Protein AF-A0A356TES7-F1 (afdb_monomer_lite)

Sequence (127 aa):
MKHFSFLALSSLALALSVGCSAAPGTGDRDSGPVDPVDAFVPMSDAGPGDACGNGLDDDMDMRVDEDCTCSRGDRQRCWPGDPALAGIGACGWGTQDFVESGEFGVWDRCILFGQPAEEICDGVDND

Radius of gyration: 27.54 Å; chains: 1; bounding box: 99×50×31 Å

pLDDT: mean 76.67, std 18.23, range [39.06, 97.88]

Secondary structure (DSSP, 8-state):
-----------------------------------TTTS-------SSPP-TTS-B-SS-SS-SSTT-EE-TT-EEEEB-S-TTTTTBTTB--EEEEEEEETTEEEE---BSTTPPPPP--SSS---

Foldseek 3Di:
DDDDDDDDDDDDPPPPPPPPPPDPPPPPPVPPPPPVVNPDPPLDQPDPAADAPPQEGPSLPQAGRPPDFDDAFDKHWHASDDPVCECPFLQDTFMWGWDDDPPTTDTDHTPPGSAQDPDPVPVGRRD

Structure (mmCIF, N/CA/C/O backbone):
data_AF-A0A356TES7-F1
#
_entry.id   AF-A0A356TES7-F1
#
loop_
_atom_site.group_PDB
_atom_site.id
_atom_site.type_symbol
_atom_site.label_atom_id
_atom_site.label_alt_id
_atom_site.label_comp_id
_atom_site.label_asym_id
_atom_site.label_entity_id
_atom_site.label_seq_id
_atom_site.pdbx_PDB_ins_code
_atom_site.Cartn_x
_atom_site.Cartn_y
_atom_site.Cartn_z
_atom_site.occupancy
_atom_site.B_iso_or_equiv
_atom_site.auth_seq_id
_atom_site.auth_comp_id
_atom_site.auth_asym_id
_atom_site.auth_atom_id
_atom_site.pdbx_PDB_model_num
ATOM 1 N N . MET A 1 1 ? -86.465 -21.111 -3.610 1.00 39.06 1 MET A N 1
ATOM 2 C CA . MET A 1 1 ? -85.561 -22.026 -2.885 1.00 39.06 1 MET A CA 1
ATOM 3 C C . MET A 1 1 ? -84.198 -21.355 -2.800 1.00 39.06 1 MET A C 1
ATOM 5 O O . MET A 1 1 ? -83.619 -21.196 -3.856 1.00 39.06 1 MET A O 1
ATOM 9 N N . LYS A 1 2 ? -83.782 -20.961 -1.578 1.00 40.78 2 LYS A N 1
ATOM 10 C CA . LYS A 1 2 ? -82.400 -20.899 -1.035 1.00 40.78 2 LYS A CA 1
ATOM 11 C C . LYS A 1 2 ? -81.350 -20.077 -1.846 1.00 40.78 2 LYS A C 1
ATOM 13 O O . LYS A 1 2 ? -81.157 -20.375 -3.007 1.00 40.78 2 LYS A O 1
ATOM 18 N N . HIS A 1 3 ? -80.592 -19.076 -1.381 1.00 42.69 3 HIS A N 1
ATOM 19 C CA . HIS A 1 3 ? -80.050 -18.611 -0.086 1.00 42.69 3 HIS A CA 1
ATOM 20 C C . HIS A 1 3 ? -79.679 -17.096 -0.235 1.00 42.69 3 HIS A C 1
ATOM 22 O O . HIS A 1 3 ? -79.369 -16.689 -1.350 1.00 42.69 3 HIS A O 1
ATOM 28 N N . PHE A 1 4 ? -79.924 -16.192 0.739 1.00 51.69 4 PHE A N 1
ATOM 29 C CA . PHE A 1 4 ? -78.977 -15.616 1.748 1.00 51.69 4 PHE A CA 1
ATOM 30 C C . PHE A 1 4 ? -77.574 -15.270 1.186 1.00 51.69 4 PHE A C 1
ATOM 32 O O . PHE A 1 4 ? -77.004 -16.113 0.513 1.00 51.69 4 PHE A O 1
ATOM 39 N N . SER A 1 5 ? -76.903 -14.126 1.387 1.00 52.03 5 SER A N 1
ATOM 40 C CA . SER A 1 5 ? -76.750 -13.168 2.506 1.00 52.03 5 SER A CA 1
ATOM 41 C C . SER A 1 5 ? -75.981 -11.934 1.958 1.00 52.03 5 SER A C 1
ATOM 43 O O . SER A 1 5 ? -75.144 -12.111 1.082 1.00 52.03 5 SER A O 1
ATOM 45 N N . PHE A 1 6 ? -76.347 -10.677 2.241 1.00 51.75 6 PHE A N 1
ATOM 46 C CA . PHE A 1 6 ? -75.895 -9.798 3.346 1.00 51.75 6 PHE A CA 1
ATOM 47 C C . PHE A 1 6 ? -74.381 -9.499 3.456 1.00 51.75 6 PHE A C 1
ATOM 49 O O . PHE A 1 6 ? -73.579 -10.422 3.526 1.00 51.75 6 PHE A O 1
ATOM 56 N N . LEU A 1 7 ? -74.097 -8.194 3.660 1.00 48.75 7 LEU A N 1
ATOM 57 C CA . LEU A 1 7 ? -72.877 -7.508 4.157 1.00 48.75 7 LEU A CA 1
ATOM 58 C C . LEU A 1 7 ? -71.991 -6.908 3.042 1.00 48.75 7 LEU A C 1
ATOM 60 O O . LEU A 1 7 ? -71.379 -7.637 2.279 1.00 48.75 7 LEU A O 1
ATOM 64 N N . ALA A 1 8 ? -72.039 -5.606 2.737 1.00 49.38 8 ALA A N 1
ATOM 65 C CA . ALA A 1 8 ? -71.745 -4.406 3.539 1.00 49.38 8 ALA A CA 1
ATOM 66 C C . ALA A 1 8 ? -70.247 -4.203 3.826 1.00 49.38 8 ALA A C 1
ATOM 68 O O . ALA A 1 8 ? -69.614 -5.095 4.378 1.00 49.38 8 ALA A O 1
ATOM 69 N N . LEU A 1 9 ? -69.802 -2.955 3.582 1.00 48.97 9 LEU A N 1
ATOM 70 C CA . LEU A 1 9 ? -68.623 -2.289 4.165 1.00 48.97 9 LEU A CA 1
ATOM 71 C C . LEU A 1 9 ? -67.284 -2.832 3.635 1.00 48.97 9 LEU A C 1
ATOM 73 O O . LEU A 1 9 ? -67.159 -3.994 3.305 1.00 48.97 9 LEU A O 1
ATOM 77 N N . SER A 1 10 ? -66.181 -2.111 3.546 1.00 50.94 10 SER A N 1
ATOM 78 C CA . SER A 1 10 ? -65.771 -0.731 3.776 1.00 50.94 10 SER A CA 1
ATOM 79 C C . SER A 1 10 ? -64.255 -0.792 3.562 1.00 50.94 10 SER A C 1
ATOM 81 O O . SER A 1 10 ? -63.647 -1.805 3.912 1.00 50.94 10 SER A O 1
ATOM 83 N N . SER A 1 11 ? -63.635 0.331 3.194 1.00 54.50 11 SER A N 1
ATOM 84 C CA . SER A 1 11 ? -62.196 0.577 3.402 1.00 54.50 11 SER A CA 1
ATOM 85 C C . SER A 1 11 ? -61.257 -0.245 2.497 1.00 54.50 11 SER A C 1
ATOM 87 O O . SER A 1 11 ? -61.584 -1.321 2.029 1.00 54.50 11 SER A O 1
ATOM 89 N N . LEU A 1 12 ? -60.044 0.174 2.181 1.00 56.00 12 LEU A N 1
ATOM 90 C CA . LEU A 1 12 ? -59.264 1.351 2.523 1.00 56.00 12 LEU A CA 1
ATOM 91 C C . LEU A 1 12 ? -58.192 1.381 1.428 1.00 56.00 12 LEU A C 1
ATOM 93 O O . LEU A 1 12 ? -57.550 0.360 1.182 1.00 56.00 12 LEU A O 1
ATOM 97 N N . ALA A 1 13 ? -58.002 2.510 0.752 1.00 57.62 13 ALA A N 1
ATOM 98 C CA . ALA A 1 13 ? -56.799 2.697 -0.044 1.00 57.62 13 ALA A CA 1
ATOM 99 C C . ALA A 1 13 ? -55.609 2.693 0.925 1.00 57.62 13 ALA A C 1
ATOM 101 O O . ALA A 1 13 ? -55.400 3.671 1.637 1.00 57.62 13 ALA A O 1
ATOM 102 N N . LEU A 1 14 ? -54.864 1.589 0.994 1.00 55.97 14 LEU A N 1
ATOM 103 C CA . LEU A 1 14 ? -53.582 1.554 1.687 1.00 55.97 14 LEU A CA 1
ATOM 104 C C . LEU A 1 14 ? -52.483 1.707 0.637 1.00 55.97 14 LEU A C 1
ATOM 106 O O . LEU A 1 14 ? -51.852 0.746 0.205 1.00 55.97 14 LEU A O 1
ATOM 110 N N . ALA A 1 15 ? -52.299 2.948 0.184 1.00 59.44 15 ALA A N 1
ATOM 111 C CA . ALA A 1 15 ? -51.038 3.343 -0.413 1.00 59.44 15 ALA A CA 1
ATOM 112 C C . ALA A 1 15 ? -49.977 3.196 0.685 1.00 59.44 15 ALA A C 1
ATOM 114 O O . ALA A 1 15 ? -49.915 4.010 1.604 1.00 59.44 15 ALA A O 1
ATOM 115 N N . LEU A 1 16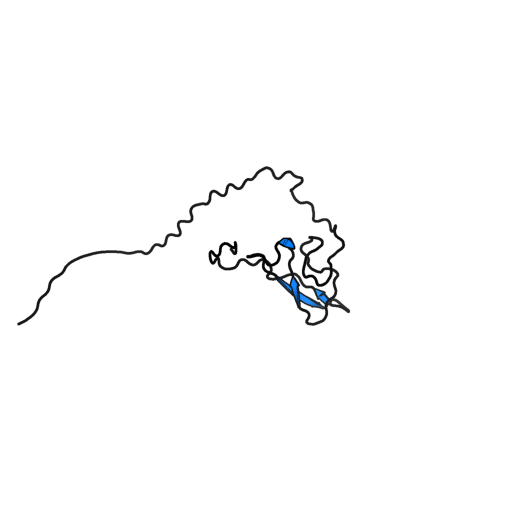 ? -49.170 2.136 0.624 1.00 57.94 16 LEU A N 1
ATOM 116 C CA . LEU A 1 16 ? -47.917 2.069 1.367 1.00 57.94 16 LEU A CA 1
ATOM 117 C C . LEU A 1 16 ? -46.936 3.043 0.710 1.00 57.94 16 LEU A C 1
ATOM 119 O O . LEU A 1 16 ? -46.006 2.655 0.010 1.00 57.94 16 LEU A O 1
ATOM 123 N N . SER A 1 17 ? -47.157 4.336 0.931 1.00 58.62 17 SER A N 1
ATOM 124 C CA . SER A 1 17 ? -46.070 5.297 0.916 1.00 58.62 17 SER A CA 1
ATOM 125 C C . SER A 1 17 ? -45.242 5.022 2.167 1.00 58.62 17 SER A C 1
ATOM 127 O O . SER A 1 17 ? -45.468 5.624 3.219 1.00 58.62 17 SER A O 1
ATOM 129 N N . VAL A 1 18 ? -44.288 4.096 2.065 1.00 60.06 18 VAL A N 1
ATOM 130 C CA . VAL A 1 18 ? -43.098 4.153 2.917 1.00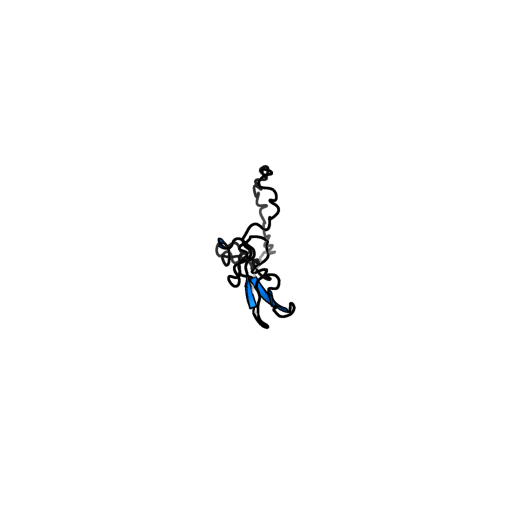 60.06 18 VAL A CA 1
ATOM 131 C C . VAL A 1 18 ? -42.336 5.385 2.442 1.00 60.06 18 VAL A C 1
ATOM 133 O O . VAL A 1 18 ? -41.446 5.324 1.600 1.00 60.06 18 VAL A O 1
ATOM 136 N N . GLY A 1 19 ? -42.801 6.547 2.898 1.00 55.72 19 GLY A N 1
ATOM 137 C CA . GLY A 1 19 ? -42.013 7.757 2.861 1.00 55.72 19 GLY A CA 1
ATOM 138 C C . GLY A 1 19 ? -40.848 7.509 3.797 1.00 55.72 19 GLY A C 1
ATOM 139 O O . GLY A 1 19 ? -41.034 7.468 5.012 1.00 55.72 19 GLY A O 1
ATOM 140 N N . CYS A 1 20 ? -39.664 7.296 3.231 1.00 56.19 20 CYS A N 1
ATOM 141 C CA . CYS A 1 20 ? -38.435 7.531 3.961 1.00 56.19 20 CYS A CA 1
ATOM 142 C C . CYS A 1 20 ? -38.432 9.030 4.278 1.00 56.19 20 CYS A C 1
ATOM 144 O O . CYS A 1 20 ? -38.073 9.861 3.443 1.00 56.19 20 CYS A O 1
ATOM 146 N N . SER A 1 21 ? -38.962 9.392 5.444 1.00 57.78 21 SER A N 1
ATOM 147 C CA . SER A 1 21 ? -38.775 10.720 6.005 1.00 57.78 21 SER A CA 1
ATOM 148 C C . SER A 1 21 ? -37.318 10.793 6.430 1.00 57.78 21 SER A C 1
ATOM 150 O O . SER A 1 21 ? -36.992 10.562 7.591 1.00 57.78 21 SER A O 1
ATOM 152 N N . ALA A 1 22 ? -36.440 11.083 5.471 1.00 56.62 22 ALA A N 1
ATOM 153 C CA . ALA A 1 22 ? -35.139 11.637 5.771 1.00 56.62 22 ALA A CA 1
ATOM 154 C C . ALA A 1 22 ? -35.409 12.952 6.506 1.00 56.62 22 ALA A C 1
ATOM 156 O O . ALA A 1 22 ? -35.772 13.966 5.904 1.00 56.62 22 ALA A O 1
ATOM 157 N N . ALA A 1 23 ? -35.317 12.918 7.835 1.00 60.00 23 ALA A N 1
ATOM 158 C CA . ALA A 1 23 ? -35.091 14.138 8.576 1.00 60.00 23 ALA A CA 1
ATOM 159 C C . ALA A 1 23 ? -33.826 14.759 7.968 1.00 60.00 23 ALA A C 1
ATOM 161 O O . ALA A 1 23 ? -32.834 14.042 7.809 1.00 60.00 23 ALA A O 1
ATOM 162 N N . PRO A 1 24 ? -33.824 16.045 7.585 1.00 56.84 24 PRO A N 1
ATOM 163 C CA . PRO A 1 24 ? -32.566 16.716 7.344 1.00 56.84 24 PRO A CA 1
ATOM 164 C C . PRO A 1 24 ? -31.833 16.672 8.680 1.00 56.84 24 PRO A C 1
ATOM 166 O O . PRO A 1 24 ? -32.194 17.388 9.615 1.00 56.84 24 PRO A O 1
ATOM 169 N N . GLY A 1 25 ? -30.860 15.768 8.796 1.00 52.44 25 GLY A N 1
ATOM 170 C CA . GLY A 1 25 ? -29.879 15.846 9.854 1.00 52.44 25 GLY A CA 1
ATOM 171 C C . GLY A 1 25 ? -29.316 17.253 9.773 1.00 52.44 25 GLY A C 1
ATOM 172 O O . GLY A 1 25 ? -28.699 17.626 8.774 1.00 52.44 25 GLY A O 1
ATOM 173 N N . THR A 1 26 ? -29.582 18.067 10.788 1.00 55.78 26 THR A N 1
ATOM 174 C CA . THR A 1 26 ? -28.773 19.246 11.049 1.00 55.78 26 THR A CA 1
ATOM 175 C C . THR A 1 26 ? -27.434 18.698 11.512 1.00 55.78 26 THR A C 1
ATOM 177 O O . THR A 1 26 ? -27.154 18.631 12.704 1.00 55.78 26 THR A O 1
ATOM 180 N N . GLY A 1 27 ? -26.648 18.196 10.559 1.00 52.56 27 GLY A N 1
ATOM 181 C CA . GLY A 1 27 ? -25.223 18.092 10.745 1.00 52.56 27 GLY A CA 1
ATOM 182 C C . GLY A 1 27 ? -24.784 19.515 11.013 1.00 52.56 27 GLY A C 1
ATOM 183 O O . GLY A 1 27 ? -24.747 20.333 10.090 1.00 52.56 27 GLY A O 1
ATOM 184 N N . ASP A 1 28 ? -24.547 19.818 12.285 1.00 57.19 28 ASP A N 1
ATOM 185 C CA . ASP A 1 28 ? -23.639 20.876 12.681 1.00 57.19 28 ASP A CA 1
ATOM 186 C C . ASP A 1 28 ? -22.308 20.519 12.022 1.00 57.19 28 ASP A C 1
ATOM 188 O O . ASP A 1 28 ? -21.463 19.814 12.567 1.00 57.19 28 ASP A O 1
ATOM 192 N N . ARG A 1 29 ? -22.173 20.929 10.757 1.00 62.78 29 ARG A N 1
ATOM 193 C CA . ARG A 1 29 ? -20.884 21.086 10.117 1.00 62.78 29 ARG A CA 1
ATOM 194 C C . ARG A 1 29 ? -20.260 22.209 10.903 1.00 62.78 29 ARG A C 1
ATOM 196 O O . ARG A 1 29 ? -20.502 23.376 10.583 1.00 62.78 29 ARG A O 1
ATOM 203 N N . ASP A 1 30 ? -19.530 21.838 11.945 1.00 62.56 30 ASP A N 1
ATOM 204 C CA . ASP A 1 30 ? -18.625 22.722 12.649 1.00 62.56 30 ASP A CA 1
ATOM 205 C C . ASP A 1 30 ? -17.578 23.156 11.618 1.00 62.56 30 ASP A C 1
ATOM 207 O O . ASP A 1 30 ? -16.499 22.596 11.469 1.00 62.56 30 ASP A O 1
ATOM 211 N N . SER A 1 31 ? -17.979 24.123 10.794 1.00 62.97 31 SER A N 1
ATOM 212 C CA . SER A 1 31 ? -17.161 24.816 9.810 1.00 62.97 31 SER A CA 1
ATOM 213 C C . SER A 1 31 ? -16.400 25.889 10.572 1.00 62.97 31 SER A C 1
ATOM 215 O O . SER A 1 31 ? -16.391 27.063 10.187 1.00 62.97 31 SER A O 1
ATOM 217 N N . GLY A 1 32 ? -15.830 25.486 11.713 1.00 62.06 32 GLY A N 1
ATOM 218 C CA . GLY A 1 32 ? -14.834 26.261 12.409 1.00 62.06 32 GLY A CA 1
ATOM 219 C C . GLY A 1 32 ? -13.777 26.663 11.384 1.00 62.06 32 GLY A C 1
ATOM 220 O O . GLY A 1 32 ? -13.546 25.923 10.419 1.00 62.06 32 GLY A O 1
ATOM 221 N N . PRO A 1 33 ? -13.181 27.856 11.516 1.00 61.25 33 PRO A N 1
ATOM 222 C CA . PRO A 1 33 ? -12.062 28.226 10.674 1.00 61.25 33 PRO A CA 1
ATOM 223 C C . PRO A 1 33 ? -11.045 27.095 10.777 1.00 61.25 33 PRO A C 1
ATOM 225 O O . PRO A 1 33 ? -10.502 26.872 11.856 1.00 61.25 33 PRO A O 1
ATOM 228 N N . VAL A 1 34 ? -10.843 26.354 9.686 1.00 57.53 34 VAL A N 1
ATOM 229 C CA . VAL A 1 34 ? -9.658 25.516 9.565 1.00 57.53 34 VAL A CA 1
ATOM 230 C C . VAL A 1 34 ? -8.502 26.476 9.773 1.00 57.53 34 VAL A C 1
ATOM 232 O O . VAL A 1 34 ? -8.343 27.450 9.028 1.00 57.53 34 VAL A O 1
ATOM 235 N N . ASP A 1 35 ? -7.793 26.295 10.880 1.00 61.41 35 ASP A N 1
ATOM 236 C CA . ASP A 1 35 ? -6.575 27.036 11.128 1.00 61.41 35 ASP A CA 1
ATOM 237 C C . ASP A 1 35 ? -5.697 26.748 9.896 1.00 61.41 35 ASP A C 1
ATOM 239 O O . ASP A 1 35 ? -5.609 25.592 9.480 1.00 61.41 35 ASP A O 1
ATOM 243 N N . PRO A 1 36 ? -5.109 27.736 9.202 1.00 56.72 36 PRO A N 1
ATOM 244 C CA . PRO A 1 36 ? -4.338 27.475 7.982 1.00 56.72 36 PRO A CA 1
ATOM 245 C C . PRO A 1 36 ? -3.103 26.582 8.204 1.00 56.72 36 PRO A C 1
ATOM 247 O O . PRO A 1 36 ? -2.385 26.304 7.249 1.00 56.72 36 PRO A O 1
ATOM 250 N N . VAL A 1 37 ? -2.853 26.130 9.437 1.00 55.00 37 VAL A N 1
ATOM 251 C CA . VAL A 1 37 ? -1.906 25.056 9.767 1.00 55.00 37 VAL A CA 1
ATOM 252 C C . VAL A 1 37 ? -2.493 23.641 9.611 1.00 55.00 37 VAL A C 1
ATOM 254 O O . VAL A 1 37 ? -1.721 22.696 9.506 1.00 55.00 37 VAL A O 1
ATOM 257 N N . ASP A 1 38 ? -3.818 23.502 9.518 1.00 57.38 38 ASP A N 1
ATOM 258 C CA . ASP A 1 38 ? -4.552 22.255 9.239 1.00 57.38 38 ASP A CA 1
ATOM 259 C C . ASP A 1 38 ? -4.999 22.156 7.765 1.00 57.38 38 ASP A C 1
ATOM 261 O O . ASP A 1 38 ? -5.545 21.146 7.317 1.00 57.38 38 ASP A O 1
ATOM 265 N N . ALA A 1 39 ? -4.780 23.215 6.980 1.00 56.94 39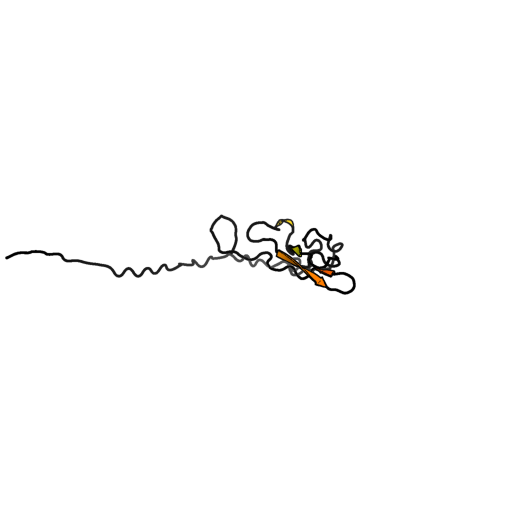 ALA A N 1
ATOM 266 C CA . ALA A 1 39 ? -5.102 23.260 5.563 1.00 56.94 39 ALA A CA 1
ATOM 267 C C . ALA A 1 39 ? -3.885 22.845 4.730 1.00 56.94 39 ALA A C 1
ATOM 269 O O . ALA A 1 39 ? -3.025 23.666 4.422 1.00 56.94 39 ALA A O 1
ATOM 270 N N . PHE A 1 40 ? -3.868 21.574 4.320 1.00 57.72 40 PHE A N 1
ATOM 271 C CA . PHE A 1 40 ? -2.968 21.051 3.291 1.00 57.72 40 PHE A CA 1
ATOM 272 C C . PHE A 1 40 ? -1.491 21.299 3.626 1.00 57.72 40 PHE A C 1
ATOM 274 O O . PHE A 1 40 ? -0.807 22.107 2.993 1.00 57.72 40 PHE A O 1
ATOM 281 N N . VAL A 1 41 ? -0.963 20.535 4.588 1.00 55.34 41 VAL A N 1
ATOM 282 C CA . VAL A 1 41 ? 0.448 20.165 4.468 1.00 55.34 41 VAL A CA 1
ATOM 283 C C . VAL A 1 41 ? 0.529 19.489 3.094 1.00 55.34 41 VAL A C 1
ATOM 285 O O . VAL A 1 41 ? -0.179 18.497 2.900 1.00 55.34 41 VAL A O 1
ATOM 288 N N . PRO A 1 42 ? 1.253 20.024 2.088 1.00 50.94 42 PRO A N 1
ATOM 289 C CA . PRO A 1 42 ? 1.616 19.174 0.967 1.00 50.94 42 PRO A CA 1
ATOM 290 C C . PRO A 1 42 ? 2.255 17.960 1.627 1.00 50.94 42 PRO A C 1
ATOM 292 O O . PRO A 1 42 ? 3.159 18.170 2.435 1.00 50.94 42 PRO A O 1
ATOM 295 N N . MET A 1 43 ? 1.707 16.762 1.397 1.00 55.22 43 MET A N 1
ATOM 296 C CA . MET A 1 43 ? 2.352 15.508 1.772 1.00 55.22 43 MET A CA 1
ATOM 297 C C . MET A 1 43 ? 3.769 15.618 1.225 1.00 55.22 43 MET A C 1
ATOM 299 O O . MET A 1 43 ? 4.013 15.544 0.025 1.00 55.22 43 MET A O 1
ATOM 303 N N . SER A 1 44 ? 4.672 16.065 2.083 1.00 51.06 44 SER A N 1
ATOM 304 C CA . SER A 1 44 ? 6.083 16.061 1.813 1.00 51.06 44 SER A CA 1
ATOM 305 C C . SER A 1 44 ? 6.436 14.609 2.004 1.00 51.06 44 SER A C 1
ATOM 307 O O . SER A 1 44 ? 6.170 14.129 3.105 1.00 51.06 44 SER A O 1
ATOM 309 N N . ASP A 1 45 ? 6.985 13.984 0.962 1.00 52.88 45 ASP A N 1
ATOM 310 C CA . ASP A 1 45 ? 7.684 12.689 0.927 1.00 52.88 45 ASP A CA 1
ATOM 311 C C . ASP A 1 45 ? 8.668 12.547 2.115 1.00 52.88 45 ASP A C 1
ATOM 313 O O . ASP A 1 45 ? 9.889 12.637 1.968 1.00 52.88 45 ASP A O 1
ATOM 317 N N . ALA A 1 46 ? 8.162 12.486 3.343 1.00 47.97 46 ALA A N 1
ATOM 318 C CA . ALA A 1 46 ? 8.917 12.759 4.562 1.00 47.97 46 ALA A CA 1
ATOM 319 C C . ALA A 1 46 ? 8.794 11.603 5.555 1.00 47.97 46 ALA A C 1
ATOM 321 O O . ALA A 1 46 ? 8.847 11.809 6.770 1.00 47.97 46 ALA A O 1
ATOM 322 N N . GLY A 1 47 ? 8.699 10.387 5.023 1.00 57.44 47 GLY A N 1
ATOM 323 C CA . GLY A 1 47 ? 9.093 9.154 5.687 1.00 57.44 47 GLY A CA 1
ATOM 324 C C . GLY A 1 47 ? 10.332 8.544 5.013 1.00 57.44 47 GLY A C 1
ATOM 325 O O . GLY A 1 47 ? 10.688 8.911 3.892 1.00 57.44 47 GLY A O 1
ATOM 326 N N . PRO A 1 48 ? 11.056 7.625 5.676 1.00 62.88 48 PRO A N 1
ATOM 327 C CA . PRO A 1 48 ? 11.702 6.559 4.919 1.00 62.88 48 PRO A CA 1
ATOM 328 C C . PRO A 1 48 ? 10.590 5.848 4.136 1.00 62.88 48 PRO A C 1
ATOM 330 O O . PRO A 1 48 ? 9.614 5.476 4.775 1.00 62.88 48 PRO A O 1
ATOM 333 N N . GLY A 1 49 ? 10.730 5.719 2.811 1.00 75.75 49 GLY A N 1
ATOM 334 C CA . GLY A 1 49 ? 9.710 5.082 1.963 1.00 75.75 49 GLY A CA 1
ATOM 335 C C . GLY A 1 49 ? 9.301 3.692 2.457 1.00 75.75 49 GLY A C 1
ATOM 336 O O . GLY A 1 49 ? 9.966 3.115 3.330 1.00 75.75 49 GLY A O 1
ATOM 337 N N . ASP A 1 50 ? 8.223 3.165 1.897 1.00 89.25 50 ASP A N 1
ATOM 338 C CA . ASP A 1 50 ? 7.466 2.072 2.496 1.00 89.25 50 ASP A CA 1
ATOM 339 C C . ASP A 1 50 ? 8.250 0.797 2.858 1.00 89.25 50 ASP A C 1
ATOM 341 O O . ASP A 1 50 ? 9.164 0.318 2.167 1.00 89.25 50 ASP A O 1
ATOM 345 N N . ALA A 1 51 ? 7.860 0.188 3.985 1.00 91.94 51 ALA A N 1
ATOM 346 C CA . ALA A 1 51 ? 8.396 -1.089 4.420 1.00 91.94 51 ALA A CA 1
ATOM 347 C C . ALA A 1 51 ? 7.770 -2.242 3.621 1.00 91.94 51 ALA A C 1
ATOM 349 O O . ALA A 1 51 ? 6.751 -2.810 4.004 1.00 91.94 51 ALA A O 1
ATOM 350 N N . CYS A 1 52 ? 8.482 -2.677 2.582 1.00 93.81 52 CYS A N 1
ATOM 351 C CA . CYS A 1 52 ? 8.007 -3.690 1.642 1.00 93.81 52 CYS A CA 1
ATOM 352 C C . CYS A 1 52 ? 7.316 -4.925 2.248 1.00 93.81 52 CYS A C 1
ATOM 354 O O . CYS A 1 52 ? 7.912 -5.707 3.002 1.00 93.81 52 CYS A O 1
ATOM 356 N N . GLY A 1 53 ? 6.099 -5.178 1.766 1.00 93.69 53 GLY A N 1
ATOM 357 C CA . GLY A 1 53 ? 5.305 -6.381 2.005 1.00 93.69 53 GLY A CA 1
ATOM 358 C C . GLY A 1 53 ? 4.455 -6.324 3.273 1.00 93.69 53 GLY A C 1
ATOM 359 O O . GLY A 1 53 ? 3.941 -7.364 3.706 1.00 93.69 53 GLY A O 1
ATOM 360 N N . ASN A 1 54 ? 4.309 -5.150 3.892 1.00 94.69 54 ASN A N 1
ATOM 361 C CA . ASN A 1 54 ? 3.380 -4.964 5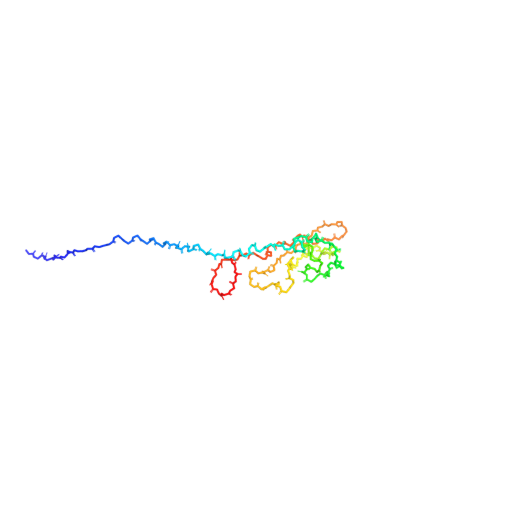.006 1.00 94.69 54 ASN A CA 1
ATOM 362 C C . ASN A 1 54 ? 1.947 -4.639 4.520 1.00 94.69 54 ASN A C 1
ATOM 364 O O . ASN A 1 54 ? 0.983 -4.922 5.256 1.00 94.69 54 ASN A O 1
ATOM 368 N N . GLY A 1 55 ? 1.805 -4.171 3.271 1.00 95.56 55 GLY A N 1
ATOM 369 C CA . GLY A 1 55 ? 0.552 -3.739 2.661 1.00 95.56 55 GLY A CA 1
ATOM 370 C C . GLY A 1 55 ? 0.033 -2.410 3.211 1.00 95.56 55 GLY A C 1
ATOM 371 O O . GLY A 1 55 ? -1.180 -2.202 3.188 1.00 95.56 55 GLY A O 1
ATOM 372 N N . LEU A 1 56 ? 0.894 -1.568 3.775 1.00 95.50 56 LEU A N 1
ATOM 373 C CA . LEU A 1 56 ? 0.557 -0.284 4.386 1.00 95.50 56 LEU A CA 1
ATOM 374 C C . LEU A 1 56 ? 1.313 0.843 3.684 1.00 95.50 56 LEU A C 1
ATOM 376 O O . LEU A 1 56 ? 2.403 0.615 3.184 1.00 95.50 56 LEU A O 1
ATOM 380 N N . ASP A 1 57 ? 0.708 2.023 3.701 1.00 93.38 57 ASP A N 1
ATOM 381 C CA . ASP A 1 57 ? 1.339 3.302 3.373 1.00 93.38 57 ASP A CA 1
ATOM 382 C C . ASP A 1 57 ? 2.020 3.839 4.648 1.00 93.38 57 ASP A C 1
ATOM 384 O O . ASP A 1 57 ? 1.350 4.324 5.573 1.00 93.38 57 ASP A O 1
ATOM 388 N N . ASP A 1 58 ? 3.327 3.612 4.778 1.00 90.38 58 ASP A N 1
ATOM 389 C CA . ASP A 1 58 ? 4.124 3.992 5.948 1.00 90.38 58 ASP A CA 1
ATOM 390 C C . ASP A 1 58 ? 4.576 5.457 5.887 1.00 90.38 58 ASP A C 1
ATOM 392 O O . ASP A 1 58 ? 4.768 6.079 6.944 1.00 90.38 58 ASP A O 1
ATOM 396 N N . ASP A 1 59 ? 4.759 6.005 4.682 1.00 89.69 59 ASP A N 1
ATOM 397 C CA . ASP A 1 59 ? 5.164 7.398 4.476 1.00 89.69 59 ASP A CA 1
ATOM 398 C C . ASP A 1 59 ? 3.992 8.379 4.272 1.00 89.69 59 ASP A C 1
ATOM 400 O O . ASP A 1 59 ? 4.184 9.601 4.321 1.00 89.69 59 ASP A O 1
ATOM 404 N N . MET A 1 60 ? 2.770 7.842 4.240 1.00 89.38 60 MET A N 1
ATOM 405 C CA . MET A 1 60 ? 1.497 8.544 4.127 1.00 89.38 60 MET A CA 1
ATOM 406 C C . MET A 1 60 ? 1.406 9.376 2.842 1.00 89.38 60 MET A C 1
ATOM 408 O O . MET A 1 60 ? 0.996 10.538 2.909 1.00 89.38 60 MET A O 1
ATOM 412 N N . ASP A 1 61 ? 1.776 8.818 1.687 1.00 88.94 61 ASP A N 1
ATOM 413 C CA . ASP A 1 61 ? 1.714 9.484 0.374 1.00 88.94 61 ASP A CA 1
ATOM 414 C C . ASP A 1 61 ? 0.563 8.989 -0.545 1.00 88.94 61 ASP A C 1
ATOM 416 O O . ASP A 1 61 ? 0.400 9.454 -1.684 1.00 88.94 61 ASP A O 1
ATOM 420 N N . MET A 1 62 ? -0.303 8.109 -0.027 1.00 90.44 62 MET A N 1
ATOM 421 C CA . MET A 1 62 ? -1.390 7.389 -0.713 1.00 90.44 62 MET A CA 1
ATOM 422 C C . MET A 1 62 ? -0.940 6.317 -1.713 1.00 90.44 62 MET A C 1
ATOM 424 O O . MET A 1 62 ? -1.763 5.795 -2.489 1.00 90.44 62 MET A O 1
ATOM 428 N N . ARG A 1 63 ? 0.341 5.980 -1.728 1.00 92.69 63 ARG A N 1
ATOM 429 C CA . ARG A 1 63 ? 0.898 4.809 -2.393 1.00 92.69 63 ARG A CA 1
ATOM 430 C C . ARG A 1 63 ? 1.195 3.783 -1.298 1.00 92.69 63 ARG A C 1
ATOM 432 O O . ARG A 1 63 ? 1.081 4.059 -0.120 1.00 92.69 63 ARG A O 1
ATOM 439 N N . VAL A 1 64 ? 1.266 2.523 -1.698 1.00 94.81 64 VAL A N 1
ATOM 440 C CA . VAL A 1 64 ? 1.433 1.417 -0.751 1.00 94.81 64 VAL A CA 1
ATOM 441 C C . VAL A 1 64 ? 2.531 0.554 -1.315 1.00 94.81 64 VAL A C 1
ATOM 443 O O . VAL A 1 64 ? 2.424 0.127 -2.475 1.00 94.81 64 VAL A O 1
ATOM 446 N N . ASP A 1 65 ? 3.530 0.267 -0.495 1.00 94.31 65 ASP A N 1
ATOM 447 C CA . ASP A 1 65 ? 4.706 -0.500 -0.868 1.00 94.31 65 ASP A CA 1
ATOM 448 C C . ASP A 1 65 ? 5.358 0.045 -2.166 1.00 94.31 65 ASP A C 1
ATOM 450 O O . ASP A 1 65 ? 5.715 -0.727 -3.069 1.00 94.31 65 ASP A O 1
ATOM 454 N N . GLU A 1 66 ? 5.475 1.369 -2.330 1.00 90.19 66 GLU A N 1
ATOM 455 C CA . GLU A 1 66 ? 6.253 1.956 -3.429 1.00 90.19 66 GLU A CA 1
ATOM 456 C C . GLU A 1 66 ? 7.755 1.696 -3.275 1.00 90.19 66 GLU A C 1
ATOM 458 O O . GLU A 1 66 ? 8.265 1.330 -2.223 1.00 90.19 66 GLU A O 1
ATOM 463 N N . ASP A 1 67 ? 8.472 1.750 -4.402 1.00 89.50 67 ASP A N 1
ATOM 464 C CA . ASP A 1 67 ? 9.881 1.345 -4.503 1.00 89.50 67 ASP A CA 1
ATOM 465 C C . ASP A 1 67 ? 10.186 -0.102 -4.041 1.00 89.50 67 ASP A C 1
ATOM 467 O O . ASP A 1 67 ? 11.346 -0.531 -4.006 1.00 89.50 67 ASP A O 1
ATOM 471 N N . CYS A 1 68 ? 9.147 -0.911 -3.809 1.00 93.00 68 CYS A N 1
ATOM 472 C CA . CYS A 1 68 ? 9.236 -2.336 -3.534 1.00 93.00 68 CYS A CA 1
ATOM 473 C C . CYS A 1 68 ? 9.088 -3.181 -4.799 1.00 93.00 68 CYS A C 1
ATOM 475 O O . CYS A 1 68 ? 8.303 -2.902 -5.708 1.00 93.00 68 CYS A O 1
ATOM 477 N N . THR A 1 69 ? 9.846 -4.279 -4.841 1.00 93.88 69 THR A N 1
ATOM 478 C CA . THR A 1 69 ? 9.782 -5.238 -5.950 1.00 93.88 69 THR A CA 1
ATOM 479 C C . THR A 1 69 ? 8.831 -6.387 -5.651 1.00 93.88 69 THR A C 1
ATOM 481 O O . THR A 1 69 ? 8.788 -6.887 -4.527 1.00 93.88 69 THR A O 1
ATOM 484 N N . CYS A 1 70 ? 8.129 -6.861 -6.677 1.00 94.94 70 CYS A N 1
ATOM 485 C CA . CYS A 1 70 ? 7.299 -8.062 -6.617 1.00 94.94 70 CYS A CA 1
ATOM 486 C C . CYS A 1 70 ? 7.565 -8.998 -7.808 1.00 94.94 70 CYS A C 1
ATOM 488 O O . CYS A 1 70 ? 8.197 -8.630 -8.805 1.00 94.94 70 CYS A O 1
ATOM 490 N N . SER A 1 71 ? 7.118 -10.247 -7.688 1.00 94.38 71 SER A N 1
ATOM 491 C CA . SER A 1 71 ? 7.299 -11.314 -8.675 1.00 94.38 71 SER A CA 1
ATOM 492 C C . SER A 1 71 ? 6.037 -11.552 -9.499 1.00 94.38 71 SER A C 1
ATOM 494 O O . SER A 1 71 ? 4.916 -11.278 -9.074 1.00 94.38 71 SER A O 1
ATOM 496 N N . ARG A 1 72 ? 6.202 -12.098 -10.712 1.00 94.81 72 ARG A N 1
ATOM 497 C CA . ARG A 1 72 ? 5.064 -12.385 -11.597 1.00 94.81 72 ARG A CA 1
ATOM 498 C C . ARG A 1 72 ? 4.025 -13.265 -10.904 1.00 94.81 72 ARG A C 1
ATOM 500 O O . ARG A 1 72 ? 4.319 -14.401 -10.542 1.00 94.81 72 ARG A O 1
ATOM 507 N N . GLY A 1 73 ? 2.792 -12.765 -10.859 1.00 92.94 73 GLY A N 1
ATOM 508 C CA . GLY A 1 73 ? 1.655 -13.450 -10.244 1.00 92.94 73 GLY A CA 1
ATOM 509 C C . GLY A 1 73 ? 1.453 -13.117 -8.767 1.00 92.94 73 GLY A C 1
ATOM 510 O O . GLY A 1 73 ? 0.491 -13.616 -8.185 1.00 92.94 73 GLY A O 1
ATOM 511 N N . ASP A 1 74 ? 2.309 -12.277 -8.183 1.00 96.44 74 ASP A N 1
ATOM 512 C CA . ASP A 1 74 ? 2.121 -11.798 -6.824 1.00 96.44 74 ASP A CA 1
ATOM 513 C C . ASP A 1 74 ? 0.884 -10.901 -6.728 1.00 96.44 74 ASP A C 1
ATOM 515 O O . ASP A 1 74 ? 0.546 -10.129 -7.632 1.00 96.44 74 ASP A O 1
ATOM 519 N N . ARG A 1 75 ? 0.213 -11.030 -5.588 1.00 97.25 75 ARG A N 1
ATOM 520 C CA . ARG A 1 75 ? -0.926 -10.226 -5.166 1.00 97.25 75 ARG A CA 1
ATOM 521 C C . ARG A 1 75 ? -0.818 -10.028 -3.663 1.00 97.25 75 ARG A C 1
ATOM 523 O O . ARG A 1 75 ? -0.547 -10.994 -2.945 1.00 97.25 75 ARG A O 1
ATOM 530 N N . GLN A 1 76 ? -1.099 -8.822 -3.189 1.00 97.56 76 GLN A N 1
ATOM 531 C CA . GLN A 1 76 ? -1.120 -8.520 -1.762 1.00 97.56 76 GLN A CA 1
ATOM 532 C C . GLN A 1 76 ? -2.341 -7.701 -1.358 1.00 97.56 76 GLN A C 1
ATOM 534 O O . GLN A 1 76 ? -3.017 -7.098 -2.192 1.00 97.56 76 GLN A O 1
ATOM 539 N N . ARG A 1 77 ? -2.632 -7.705 -0.056 1.00 97.38 77 ARG A N 1
ATOM 540 C CA . ARG A 1 77 ? -3.537 -6.721 0.544 1.00 97.38 77 ARG A CA 1
ATOM 541 C C . ARG A 1 77 ? -2.844 -5.358 0.554 1.00 97.38 77 ARG A C 1
ATOM 543 O O . ARG A 1 77 ? -1.625 -5.315 0.646 1.00 97.38 77 ARG A O 1
ATOM 550 N N . CYS A 1 78 ? -3.614 -4.283 0.537 1.00 97.50 78 CYS A N 1
ATOM 551 C CA . CYS A 1 78 ? -3.073 -2.930 0.626 1.00 97.50 78 CYS A CA 1
ATOM 552 C C . CYS A 1 78 ? -4.035 -2.006 1.376 1.00 97.50 78 CYS A C 1
ATOM 554 O O . CYS A 1 78 ? -5.252 -2.239 1.374 1.00 97.50 78 CYS A O 1
ATOM 556 N N . TRP A 1 79 ? -3.499 -0.969 2.010 1.00 96.31 79 TRP A N 1
ATOM 557 C CA . TRP A 1 79 ? -4.271 0.046 2.712 1.00 96.31 79 TRP A CA 1
ATOM 558 C C . TRP A 1 79 ? -3.531 1.396 2.690 1.00 96.31 79 TRP A C 1
ATOM 560 O O . TRP A 1 79 ? -2.535 1.530 3.394 1.00 96.31 79 TRP A O 1
ATOM 570 N N . PRO A 1 80 ? -4.021 2.385 1.915 1.00 94.00 80 PRO A N 1
ATOM 571 C CA . PRO A 1 80 ? -3.396 3.706 1.772 1.00 94.00 80 PRO A CA 1
ATOM 572 C C . PRO A 1 80 ? -3.889 4.735 2.808 1.00 94.00 80 PRO A C 1
ATOM 574 O O . PRO A 1 80 ? -3.745 5.938 2.623 1.00 94.00 80 PRO A O 1
ATOM 577 N N . GLY A 1 81 ? -4.628 4.291 3.828 1.00 90.75 81 GLY A N 1
ATOM 578 C CA . GLY A 1 81 ? -5.147 5.157 4.888 1.00 90.75 81 GLY A CA 1
ATOM 579 C C . GLY A 1 81 ? -4.348 5.000 6.176 1.00 90.75 81 GLY A C 1
ATOM 580 O O . GLY A 1 81 ? -3.372 4.260 6.221 1.00 90.75 81 GLY A O 1
ATOM 581 N N . ASP A 1 82 ? -4.834 5.603 7.265 1.00 90.00 82 ASP A N 1
ATOM 582 C CA . ASP A 1 82 ? -4.254 5.407 8.601 1.00 90.00 82 ASP A CA 1
ATOM 583 C C . ASP A 1 82 ? -4.125 3.899 8.913 1.00 90.00 82 ASP A C 1
ATOM 585 O O . ASP A 1 82 ? -5.154 3.207 8.975 1.00 90.00 82 ASP A O 1
ATOM 589 N N . PRO A 1 83 ? -2.903 3.367 9.120 1.00 90.38 83 PRO A N 1
ATOM 590 C CA . PRO A 1 83 ? -2.685 1.957 9.429 1.00 90.38 83 PRO A CA 1
ATOM 591 C C . PRO A 1 83 ? -3.480 1.451 10.639 1.00 90.38 83 PRO A C 1
ATOM 593 O O . PRO A 1 83 ? -3.811 0.265 10.706 1.00 90.38 83 PRO A O 1
ATOM 596 N N . ALA A 1 84 ? -3.823 2.331 11.586 1.00 89.88 84 ALA A N 1
ATOM 597 C CA . ALA A 1 84 ? -4.626 1.986 12.755 1.00 89.88 84 ALA A CA 1
ATOM 598 C C . ALA A 1 84 ? -6.095 1.679 12.416 1.00 89.88 84 ALA A C 1
ATOM 600 O O . ALA A 1 84 ? -6.771 1.019 13.207 1.00 89.88 84 ALA A O 1
ATOM 601 N N . LEU A 1 85 ? -6.587 2.135 11.260 1.00 89.62 85 LEU A N 1
ATOM 602 C CA . LEU A 1 85 ? -7.956 1.907 10.787 1.00 89.62 85 LEU A CA 1
ATOM 603 C C . LEU A 1 85 ? -8.064 0.720 9.823 1.00 89.62 85 LEU A C 1
ATOM 605 O O . LEU A 1 85 ? -9.170 0.266 9.527 1.00 89.62 85 LEU A O 1
ATOM 609 N N . ALA A 1 86 ? -6.936 0.191 9.349 1.00 91.69 86 ALA A N 1
ATOM 610 C CA . ALA A 1 86 ? -6.904 -0.860 8.345 1.00 91.69 86 ALA A CA 1
ATOM 611 C C . ALA A 1 86 ? -7.649 -2.128 8.807 1.00 91.69 86 ALA A C 1
ATOM 613 O O . ALA A 1 86 ? -7.289 -2.789 9.785 1.00 91.69 86 ALA A O 1
ATOM 614 N N . GLY A 1 87 ? -8.687 -2.506 8.065 1.00 88.81 87 GLY A N 1
ATOM 615 C CA . GLY A 1 87 ? -9.557 -3.644 8.355 1.00 88.81 87 GLY A CA 1
ATOM 616 C C . GLY A 1 87 ? -10.643 -3.390 9.407 1.00 88.81 87 GLY A C 1
ATOM 617 O O . GLY A 1 87 ? -11.267 -4.360 9.843 1.00 88.81 87 GLY A O 1
ATOM 618 N N . ILE A 1 88 ? -10.876 -2.143 9.831 1.00 87.50 88 ILE A N 1
ATOM 619 C CA . ILE A 1 88 ? -11.917 -1.796 10.809 1.00 87.50 88 ILE A CA 1
ATOM 620 C C . ILE A 1 88 ? -13.175 -1.292 10.091 1.00 87.50 88 ILE A C 1
ATOM 622 O O . ILE A 1 88 ? -13.203 -0.194 9.546 1.00 87.50 88 ILE A O 1
ATOM 626 N N . GLY A 1 89 ? -14.250 -2.077 10.132 1.00 83.81 89 GLY A N 1
ATOM 627 C CA . GLY A 1 89 ? -15.537 -1.692 9.547 1.00 83.81 89 GLY A CA 1
ATOM 628 C C . GLY A 1 89 ? -15.472 -1.423 8.044 1.00 83.81 89 GLY A C 1
ATOM 629 O O . GLY A 1 89 ? -14.890 -2.233 7.321 1.00 83.81 89 GLY A O 1
ATOM 630 N N . ALA A 1 90 ? -16.004 -0.280 7.583 1.00 83.75 90 ALA A N 1
ATOM 631 C CA . ALA A 1 90 ? -15.874 0.177 6.191 1.00 83.75 90 ALA A CA 1
ATOM 632 C C . ALA A 1 90 ? -14.427 0.256 5.694 1.00 83.75 90 ALA A C 1
ATOM 634 O O . ALA A 1 90 ? -14.193 0.185 4.489 1.00 83.75 90 ALA A O 1
ATOM 635 N N . CYS A 1 91 ? -13.446 0.397 6.591 1.00 89.44 91 CYS A N 1
ATOM 636 C CA . CYS A 1 91 ? -12.029 0.521 6.260 1.00 89.44 91 CYS A CA 1
ATOM 637 C C . CYS A 1 91 ? -11.415 -0.827 5.842 1.00 89.44 91 CYS A C 1
ATOM 639 O O . CYS A 1 91 ? -10.383 -1.252 6.355 1.00 89.44 91 CYS A O 1
ATOM 641 N N . GLY A 1 92 ? -12.068 -1.546 4.930 1.00 91.50 92 GLY A N 1
ATOM 642 C CA . GLY A 1 92 ? -11.630 -2.843 4.434 1.00 91.50 92 GLY A CA 1
ATOM 643 C C . GLY A 1 92 ? -10.346 -2.758 3.608 1.00 91.50 92 GLY A C 1
ATOM 644 O O . GLY A 1 92 ? -10.101 -1.784 2.896 1.00 91.50 92 GLY A O 1
ATOM 645 N N . TRP A 1 93 ? -9.544 -3.820 3.672 1.00 95.19 93 TRP A N 1
ATOM 646 C CA . TRP A 1 93 ? -8.337 -3.964 2.859 1.00 95.19 93 TRP A CA 1
ATOM 647 C C . TRP A 1 93 ? -8.651 -3.932 1.365 1.00 95.19 93 TRP A C 1
ATOM 649 O O . TRP A 1 93 ? -9.587 -4.587 0.904 1.00 95.19 93 TRP A O 1
ATOM 659 N N . GLY A 1 94 ? -7.806 -3.237 0.613 1.00 96.19 94 GLY A N 1
ATOM 660 C CA . GLY A 1 94 ? -7.764 -3.338 -0.834 1.00 96.19 94 GLY A CA 1
ATOM 661 C C . GLY A 1 94 ? -6.864 -4.471 -1.311 1.00 96.19 94 GLY A C 1
ATOM 662 O O . GLY A 1 94 ? -6.427 -5.339 -0.551 1.00 96.19 94 GLY A O 1
ATOM 663 N N . THR A 1 95 ? -6.572 -4.460 -2.606 1.00 97.38 95 THR A N 1
ATOM 664 C CA . THR A 1 95 ? -5.640 -5.380 -3.257 1.00 97.38 95 THR A CA 1
ATOM 665 C C . THR A 1 95 ? -4.681 -4.634 -4.181 1.00 97.38 95 THR A C 1
ATOM 667 O O . THR A 1 95 ? -5.101 -3.724 -4.895 1.00 97.38 95 THR A O 1
ATOM 670 N N . GLN A 1 96 ? -3.418 -5.059 -4.194 1.00 97.88 96 GLN A N 1
ATOM 671 C CA . GLN A 1 96 ? -2.432 -4.723 -5.220 1.00 97.88 96 GLN A CA 1
ATOM 672 C C . GLN A 1 96 ? -2.057 -5.972 -6.004 1.00 97.88 96 GLN A C 1
ATOM 674 O O . GLN A 1 96 ? -1.888 -7.055 -5.439 1.00 97.88 96 GLN A O 1
ATOM 679 N N . ASP A 1 97 ? -1.920 -5.798 -7.312 1.00 97.56 97 ASP A N 1
ATOM 680 C CA . ASP A 1 97 ? -1.459 -6.823 -8.237 1.00 97.56 97 ASP A CA 1
ATOM 681 C C . ASP A 1 97 ? -0.049 -6.478 -8.729 1.00 97.56 97 ASP A C 1
ATOM 683 O O . ASP A 1 97 ? 0.331 -5.308 -8.816 1.00 97.56 97 ASP A O 1
ATOM 687 N N . PHE A 1 98 ? 0.731 -7.504 -9.059 1.00 97.00 98 PHE A N 1
ATOM 688 C CA . PHE A 1 98 ? 2.001 -7.346 -9.761 1.00 97.00 98 PHE A CA 1
ATOM 689 C C . PHE A 1 98 ? 1.815 -6.627 -11.107 1.00 97.00 98 PHE A C 1
ATOM 691 O O . PHE A 1 98 ? 0.952 -6.998 -11.911 1.00 97.00 98 PHE A O 1
ATOM 698 N N . VAL A 1 99 ? 2.724 -5.699 -11.412 1.00 96.50 99 VAL A N 1
ATOM 699 C CA . VAL A 1 99 ? 2.892 -5.102 -12.742 1.00 96.50 99 VAL A CA 1
ATOM 700 C C . VAL A 1 99 ? 4.335 -5.264 -13.201 1.00 96.50 99 VAL A C 1
ATOM 702 O O . VAL A 1 99 ? 5.280 -5.021 -12.457 1.00 96.50 99 VAL A O 1
ATOM 705 N N . GLU A 1 100 ? 4.521 -5.670 -14.457 1.00 96.25 100 GLU A N 1
ATOM 706 C CA . GLU A 1 100 ? 5.852 -5.829 -15.045 1.00 96.25 100 GLU A CA 1
ATOM 707 C C . GLU A 1 100 ? 6.527 -4.467 -15.262 1.00 96.25 100 GLU A C 1
ATOM 709 O O . GLU A 1 100 ? 6.002 -3.621 -15.987 1.00 96.25 100 GLU A O 1
ATOM 714 N N . SER A 1 101 ? 7.711 -4.273 -14.669 1.00 93.38 101 SER A N 1
ATOM 715 C CA . SER A 1 101 ? 8.491 -3.034 -14.761 1.00 93.38 101 SER A CA 1
ATOM 716 C C . SER A 1 101 ? 9.986 -3.323 -14.958 1.00 93.38 101 SER A C 1
ATOM 718 O O . SER A 1 101 ? 10.832 -3.090 -14.092 1.00 93.38 101 SER A O 1
ATOM 720 N N . GLY A 1 102 ? 10.334 -3.814 -16.148 1.00 89.38 102 GLY A N 1
ATOM 721 C CA . GLY A 1 102 ? 11.717 -4.131 -16.508 1.00 89.38 102 GLY A CA 1
ATOM 722 C C . GLY A 1 102 ? 12.138 -5.515 -16.017 1.00 89.38 102 GLY A C 1
ATOM 723 O O . GLY A 1 102 ? 11.491 -6.504 -16.349 1.00 89.38 102 GLY A O 1
ATOM 724 N N . GLU A 1 103 ? 13.257 -5.598 -15.290 1.00 87.62 103 GLU A N 1
ATOM 725 C CA . GLU A 1 103 ? 13.780 -6.873 -14.764 1.00 87.62 103 GLU A CA 1
ATOM 726 C C . GLU A 1 103 ? 12.972 -7.391 -13.560 1.00 87.62 103 GLU A C 1
ATOM 728 O O . GLU A 1 103 ? 12.875 -8.601 -13.359 1.00 87.62 103 GLU A O 1
ATOM 733 N N . PHE A 1 104 ? 12.338 -6.483 -12.811 1.00 88.31 104 PHE A N 1
ATOM 734 C CA . PHE A 1 104 ? 11.497 -6.781 -11.651 1.00 88.31 104 PHE A CA 1
ATOM 735 C C . PHE A 1 104 ? 10.061 -6.283 -11.868 1.00 88.31 104 PHE A C 1
ATOM 737 O O . PHE A 1 104 ? 9.779 -5.529 -12.803 1.00 88.31 104 PHE A O 1
ATOM 744 N N . GLY A 1 105 ? 9.134 -6.729 -11.022 1.00 94.50 105 GLY A N 1
ATOM 745 C CA . GLY A 1 105 ? 7.810 -6.122 -10.926 1.00 94.50 105 GLY A CA 1
ATOM 746 C C . GLY A 1 105 ? 7.758 -5.007 -9.905 1.00 94.50 105 GLY A C 1
ATOM 747 O O . GLY A 1 105 ? 8.593 -4.95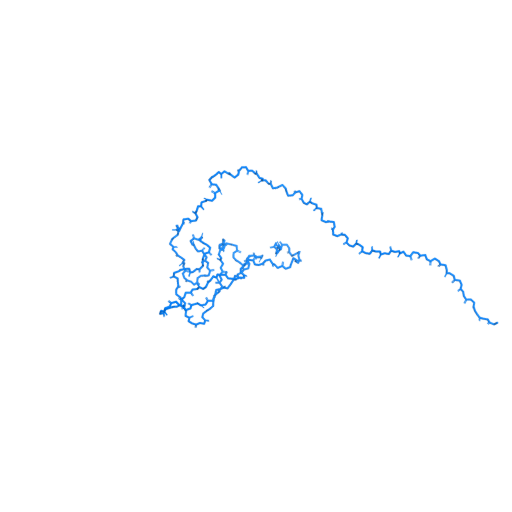7 -9.004 1.00 94.50 105 GLY A O 1
ATOM 748 N N . VAL A 1 106 ? 6.736 -4.173 -10.032 1.00 95.62 106 VAL A N 1
ATOM 749 C CA . VAL A 1 106 ? 6.302 -3.213 -9.012 1.00 95.62 106 VAL A CA 1
ATOM 750 C C . VAL A 1 106 ? 4.834 -3.464 -8.689 1.00 95.62 106 VAL A C 1
ATOM 752 O O . VAL A 1 106 ? 4.105 -4.052 -9.496 1.00 95.62 106 VAL A O 1
ATOM 755 N N . TRP A 1 107 ? 4.391 -3.029 -7.516 1.00 96.69 107 TRP A N 1
ATOM 756 C CA . TRP A 1 107 ? 2.981 -3.086 -7.152 1.00 96.69 107 TRP A CA 1
ATOM 757 C C . TRP A 1 107 ? 2.155 -2.069 -7.953 1.00 96.69 107 TRP A C 1
ATOM 759 O O . TRP A 1 107 ? 2.574 -0.926 -8.147 1.00 96.69 107 TRP A O 1
ATOM 769 N N . ASP A 1 108 ? 0.980 -2.482 -8.445 1.00 96.75 108 ASP A N 1
ATOM 770 C CA . ASP A 1 108 ? -0.016 -1.550 -8.993 1.00 96.75 108 ASP A CA 1
ATOM 771 C C . ASP A 1 108 ? -0.610 -0.673 -7.874 1.00 96.75 108 ASP A C 1
ATOM 773 O O . ASP A 1 108 ? -0.323 -0.840 -6.688 1.00 96.75 108 ASP A O 1
ATOM 777 N N . ARG A 1 109 ? -1.510 0.243 -8.229 1.00 95.88 109 ARG A N 1
ATOM 778 C CA . ARG A 1 109 ? -2.314 0.983 -7.254 1.00 95.88 109 ARG A CA 1
ATOM 779 C C . ARG A 1 109 ? -3.123 0.042 -6.356 1.00 95.88 109 ARG A C 1
ATOM 781 O O . ARG A 1 109 ? -3.655 -0.975 -6.809 1.00 95.88 109 ARG A O 1
ATOM 788 N N . CYS A 1 110 ? -3.317 0.456 -5.109 1.00 97.00 110 CYS A N 1
ATOM 789 C CA . CYS A 1 110 ? -4.261 -0.198 -4.219 1.00 97.00 110 CYS A CA 1
ATOM 790 C C . CYS A 1 110 ? -5.699 0.001 -4.723 1.00 97.00 110 CYS A C 1
ATOM 792 O O . CYS A 1 110 ? -6.166 1.132 -4.868 1.00 97.00 110 CYS A O 1
ATOM 794 N N . ILE A 1 111 ? -6.416 -1.085 -5.016 1.00 95.56 111 ILE A N 1
ATOM 795 C CA . ILE A 1 111 ? -7.820 -1.038 -5.455 1.00 95.56 111 ILE A CA 1
ATOM 796 C C . ILE A 1 111 ? -8.750 -1.684 -4.434 1.00 95.56 111 ILE A C 1
ATOM 798 O O . ILE A 1 111 ? -8.343 -2.571 -3.694 1.00 95.56 111 ILE A O 1
ATOM 802 N N . LEU A 1 112 ? -10.026 -1.284 -4.448 1.00 92.88 112 LEU A N 1
ATOM 803 C CA . LEU A 1 112 ? -11.097 -1.865 -3.623 1.00 92.88 112 LEU A CA 1
ATOM 804 C C . LEU A 1 112 ? -10.891 -1.739 -2.098 1.00 92.88 112 LEU A C 1
ATOM 806 O O . LEU A 1 112 ? -11.585 -2.415 -1.346 1.00 92.88 112 LEU A O 1
ATOM 810 N N . PHE A 1 113 ? -9.980 -0.878 -1.634 1.00 92.69 113 PHE A N 1
ATOM 811 C CA . PHE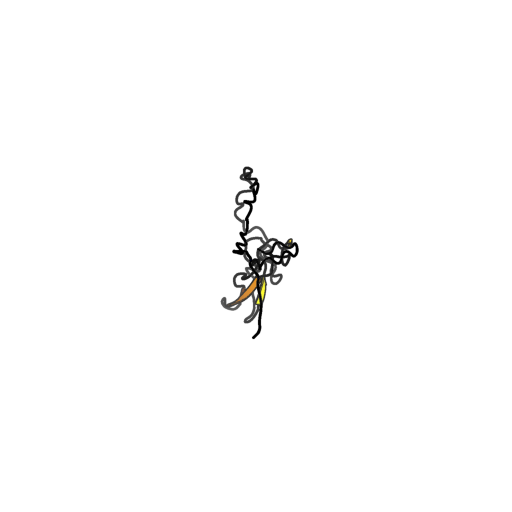 A 1 113 ? -9.890 -0.521 -0.217 1.00 92.69 113 PHE A CA 1
ATOM 812 C C . PHE A 1 113 ? -11.059 0.390 0.173 1.00 92.69 113 PHE A C 1
ATOM 814 O O . PHE A 1 113 ? -11.545 1.161 -0.657 1.00 92.69 113 PHE A O 1
ATOM 821 N N . GLY A 1 114 ? -11.496 0.310 1.430 1.00 86.62 114 GLY A N 1
ATOM 822 C CA . GLY A 1 114 ? -12.418 1.287 2.012 1.00 86.62 114 GLY A CA 1
ATOM 823 C C . GLY A 1 114 ? -13.784 1.394 1.322 1.00 86.62 114 GLY A C 1
ATOM 824 O O . GLY A 1 114 ? -14.396 2.457 1.378 1.00 86.62 114 GLY A O 1
ATOM 825 N N . GLN A 1 115 ? -14.230 0.370 0.582 1.00 73.88 115 GLN A N 1
ATOM 826 C CA . GLN A 1 115 ? -15.501 0.465 -0.134 1.00 73.88 115 GLN A CA 1
ATOM 827 C C . GLN A 1 115 ? -16.668 0.406 0.856 1.00 73.88 115 GLN A C 1
ATOM 829 O O . GLN A 1 115 ? -16.749 -0.574 1.602 1.00 73.88 115 GLN A O 1
ATOM 834 N N . PRO A 1 116 ? -17.586 1.392 0.822 1.00 66.25 116 PRO A N 1
ATOM 835 C CA . PRO A 1 116 ? -18.819 1.292 1.573 1.00 66.25 116 PRO A CA 1
ATOM 836 C C . PRO A 1 116 ? -19.585 0.042 1.124 1.00 66.25 116 PRO A C 1
ATOM 838 O O . PRO A 1 116 ? -19.713 -0.239 -0.075 1.00 66.25 116 PRO A O 1
ATOM 841 N N . ALA A 1 117 ? -20.042 -0.740 2.091 1.00 68.31 117 ALA A N 1
ATOM 842 C CA . ALA A 1 117 ? -20.956 -1.846 1.892 1.00 68.31 117 ALA A CA 1
ATOM 843 C C . ALA A 1 117 ? -22.399 -1.369 2.112 1.00 68.31 117 ALA A C 1
ATOM 845 O O . ALA A 1 117 ? -22.659 -0.247 2.525 1.00 68.31 117 ALA A O 1
ATOM 846 N N . GLU A 1 118 ? -23.371 -2.222 1.802 1.00 74.50 118 GLU A N 1
ATOM 847 C CA . GLU A 1 118 ? -24.752 -1.926 2.177 1.00 74.50 118 GLU A CA 1
ATOM 848 C C . GLU A 1 118 ? -24.867 -1.887 3.703 1.00 74.50 118 GLU A C 1
ATOM 850 O O . GLU A 1 118 ? -24.464 -2.839 4.378 1.00 74.50 118 GLU A O 1
ATOM 855 N N . GLU A 1 119 ? -25.428 -0.800 4.231 1.00 79.44 119 GLU A N 1
ATOM 856 C CA . GLU A 1 119 ? -25.638 -0.644 5.662 1.00 79.44 119 GLU A CA 1
ATOM 857 C C . GLU A 1 119 ? -26.568 -1.721 6.216 1.00 79.44 119 GLU A C 1
ATOM 859 O O . GLU A 1 119 ? -27.732 -1.847 5.821 1.00 79.44 119 GLU A O 1
ATOM 864 N N . ILE A 1 120 ? -26.058 -2.481 7.184 1.00 79.94 120 ILE A N 1
ATOM 865 C CA . ILE A 1 120 ? -26.824 -3.514 7.890 1.00 79.94 120 ILE A CA 1
ATOM 866 C C . ILE A 1 120 ? -27.155 -3.126 9.336 1.00 79.94 120 ILE A C 1
ATOM 868 O O . ILE A 1 120 ? -27.684 -3.958 10.079 1.00 79.94 120 ILE A O 1
ATOM 872 N N . CYS A 1 121 ? -26.917 -1.864 9.726 1.00 82.12 121 CYS A N 1
ATOM 873 C CA . CYS A 1 121 ? -27.203 -1.332 11.063 1.00 82.12 121 CYS A CA 1
ATOM 874 C C . CYS A 1 121 ? -26.600 -2.193 12.190 1.00 82.12 121 CYS A C 1
ATOM 876 O O . CYS A 1 121 ? -27.225 -2.408 13.234 1.00 82.12 121 CYS A O 1
ATOM 878 N N . ASP A 1 122 ? -25.390 -2.706 11.981 1.00 83.12 122 ASP A N 1
ATOM 879 C CA . ASP A 1 122 ? -24.650 -3.529 12.943 1.00 83.12 122 ASP A CA 1
ATOM 880 C C . ASP A 1 122 ? -23.822 -2.694 13.938 1.00 83.12 122 ASP A C 1
ATOM 882 O O . ASP A 1 122 ? -23.135 -3.241 14.803 1.00 83.12 122 ASP A O 1
ATOM 886 N N . GLY A 1 123 ? -23.947 -1.365 13.865 1.00 78.50 123 GLY A N 1
ATOM 887 C CA . GLY A 1 123 ? -23.206 -0.415 14.693 1.00 78.50 123 GLY A CA 1
ATOM 888 C C . GLY A 1 123 ? -21.811 -0.099 14.155 1.00 78.50 123 GLY A C 1
ATOM 889 O O . GLY A 1 123 ? -21.056 0.599 14.833 1.00 78.50 123 GLY A O 1
ATOM 890 N N . VAL A 1 124 ? -21.479 -0.600 12.967 1.00 77.69 124 VAL A N 1
ATOM 891 C CA . VAL A 1 124 ? -20.336 -0.176 12.167 1.00 77.69 124 VAL A CA 1
ATOM 892 C C . VAL A 1 124 ? -20.849 0.779 11.091 1.00 77.69 124 VAL A C 1
ATOM 894 O O . VAL A 1 124 ? -21.926 0.565 10.554 1.00 77.69 124 VAL A O 1
ATOM 897 N N . ASP A 1 125 ? -20.099 1.843 10.819 1.00 73.25 125 ASP A N 1
ATOM 898 C CA . ASP A 1 125 ? -20.370 2.754 9.706 1.00 73.25 125 ASP A CA 1
ATOM 899 C C . ASP A 1 125 ? -19.819 2.120 8.422 1.00 73.25 125 ASP A C 1
ATOM 901 O O . ASP A 1 125 ? -18.597 2.022 8.266 1.00 73.25 125 ASP A O 1
ATOM 905 N N . ASN A 1 126 ? -20.704 1.576 7.586 1.00 71.69 126 ASN A N 1
ATOM 906 C CA . ASN A 1 126 ? -20.404 0.873 6.344 1.00 71.69 126 ASN A CA 1
ATOM 907 C C . ASN A 1 126 ? -20.914 1.593 5.079 1.00 71.69 126 ASN A C 1
ATOM 909 O O . ASN A 1 126 ? -20.527 1.114 4.019 1.00 71.69 126 ASN A O 1
ATOM 913 N N . ASP A 1 127 ? -21.712 2.676 5.123 1.00 64.69 127 ASP A N 1
ATOM 914 C CA . ASP A 1 127 ? -22.221 3.410 3.931 1.00 64.69 127 ASP A CA 1
ATOM 915 C C . ASP A 1 127 ? -21.793 4.884 3.786 1.00 64.69 127 ASP A C 1
ATOM 917 O O . ASP A 1 127 ? -21.328 5.512 4.758 1.00 64.69 127 ASP A O 1
#